Protein AF-A0A372MGU7-F1 (afdb_monomer)

Foldseek 3Di:
DQCDPVLLVLLVCCLVVVDPLVVSCVVVVHDSVV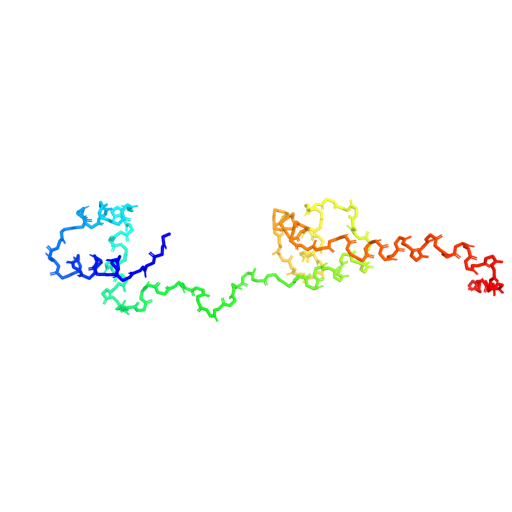SVVLSVQCVVPNPCSNDDPCVVHDPPLDFDLVVLVCVCVVVVVPPPQLVVSQVCCCVPVVNRDDSVVVVVSPVVDCPPPVVVVVVVCVVCVVVCCVPVVDDDDD

Structure (mmCIF, N/CA/C/O backbone):
data_AF-A0A372MGU7-F1
#
_entry.id   AF-A0A372MGU7-F1
#
loop_
_atom_site.group_PDB
_atom_site.id
_atom_site.type_symbol
_atom_site.label_atom_id
_atom_site.label_alt_id
_atom_site.label_comp_id
_atom_site.label_asym_id
_atom_site.label_entity_id
_atom_site.label_seq_id
_atom_site.pdbx_PDB_ins_code
_atom_site.Cartn_x
_atom_site.Cartn_y
_atom_site.Cartn_z
_atom_site.occupancy
_atom_site.B_iso_or_equiv
_atom_site.auth_seq_id
_atom_site.auth_comp_id
_atom_site.auth_asym_id
_atom_site.auth_atom_id
_atom_site.pdbx_PDB_model_num
ATOM 1 N N . MET A 1 1 ? 0.837 -0.688 6.661 1.00 71.38 1 MET A N 1
ATOM 2 C CA . MET A 1 1 ? 0.024 -1.442 7.635 1.00 71.38 1 MET A CA 1
ATOM 3 C C . MET A 1 1 ? -0.570 -2.638 6.922 1.00 71.38 1 MET A C 1
ATOM 5 O O . MET A 1 1 ? -1.165 -2.452 5.865 1.00 71.38 1 MET A O 1
ATOM 9 N N . VAL A 1 2 ? -0.370 -3.830 7.473 1.00 82.81 2 VAL A N 1
ATOM 10 C CA . VAL A 1 2 ? -1.043 -5.057 7.037 1.00 82.81 2 VAL A CA 1
ATOM 11 C C . VAL A 1 2 ? -2.328 -5.186 7.858 1.00 82.81 2 VAL A C 1
ATOM 13 O O . VAL A 1 2 ? -2.314 -4.887 9.047 1.00 82.81 2 VAL A O 1
ATOM 16 N N . TRP A 1 3 ? -3.441 -5.564 7.227 1.00 90.12 3 TRP A N 1
ATOM 17 C CA . TRP A 1 3 ? -4.700 -5.848 7.928 1.00 90.12 3 TRP A CA 1
ATOM 18 C C . TRP A 1 3 ? -4.724 -7.320 8.341 1.00 90.12 3 TRP A C 1
ATOM 20 O O . TRP A 1 3 ? -5.341 -8.151 7.664 1.00 90.12 3 TRP A O 1
ATOM 30 N N . ASP A 1 4 ? -3.986 -7.637 9.403 1.00 92.88 4 ASP A N 1
ATOM 31 C CA . ASP A 1 4 ? -4.018 -8.943 10.068 1.00 92.88 4 ASP A CA 1
ATOM 32 C C . ASP A 1 4 ? -5.338 -9.160 10.832 1.00 92.88 4 ASP A C 1
ATOM 34 O O . ASP A 1 4 ? -6.214 -8.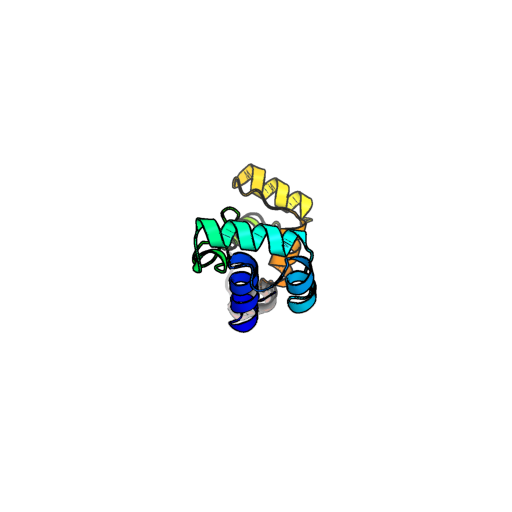292 10.849 1.00 92.88 4 ASP A O 1
ATOM 38 N N . ALA A 1 5 ? -5.516 -10.354 11.402 1.00 94.38 5 ALA A N 1
ATOM 39 C CA . ALA A 1 5 ? -6.747 -10.723 12.100 1.00 94.38 5 ALA A CA 1
ATOM 40 C C . ALA A 1 5 ? -7.072 -9.752 13.249 1.00 94.38 5 ALA A C 1
ATOM 42 O O . ALA A 1 5 ? -8.208 -9.288 13.358 1.00 94.38 5 ALA A O 1
ATOM 43 N N . ASP A 1 6 ? -6.059 -9.368 14.027 1.00 95.75 6 ASP A N 1
ATOM 44 C CA . ASP A 1 6 ? -6.204 -8.461 15.165 1.00 95.75 6 ASP A CA 1
ATOM 45 C C . ASP A 1 6 ? -6.650 -7.067 14.709 1.00 95.75 6 ASP A C 1
ATOM 47 O O . ASP A 1 6 ? -7.599 -6.489 15.247 1.00 95.75 6 ASP A O 1
ATOM 51 N N . ALA A 1 7 ? -6.022 -6.523 13.663 1.00 95.62 7 ALA A N 1
ATOM 52 C CA . ALA A 1 7 ? -6.382 -5.218 13.132 1.00 95.62 7 ALA A CA 1
ATOM 53 C C . ALA A 1 7 ? -7.811 -5.190 12.571 1.00 95.62 7 ALA A C 1
ATOM 55 O O . ALA A 1 7 ? -8.518 -4.187 12.727 1.00 95.62 7 ALA A O 1
ATOM 56 N N . ARG A 1 8 ? -8.252 -6.283 11.934 1.00 96.88 8 ARG A N 1
ATOM 57 C CA . ARG A 1 8 ? -9.632 -6.424 11.440 1.00 96.88 8 ARG A CA 1
ATOM 58 C C . ARG A 1 8 ? -10.627 -6.468 12.587 1.00 96.88 8 ARG A C 1
ATOM 60 O O . ARG A 1 8 ? -11.603 -5.719 12.553 1.00 96.88 8 ARG A O 1
ATOM 67 N N . GLN A 1 9 ? -10.333 -7.245 13.629 1.00 97.19 9 GLN A N 1
ATOM 68 C CA . GLN A 1 9 ? -11.163 -7.307 14.829 1.00 97.19 9 GLN A CA 1
ATOM 69 C C . GLN A 1 9 ? -11.313 -5.925 15.472 1.00 97.19 9 GLN A C 1
ATOM 71 O O . GLN A 1 9 ? -12.417 -5.527 15.831 1.00 97.19 9 GLN A O 1
ATOM 76 N N . VAL A 1 10 ? -10.238 -5.139 15.564 1.00 97.69 10 VAL A N 1
ATOM 77 C CA . VAL A 1 10 ? -10.309 -3.775 16.113 1.00 97.69 10 VAL A CA 1
ATOM 78 C C . VAL A 1 10 ? -11.226 -2.870 15.279 1.00 97.69 10 VAL A C 1
ATOM 80 O O . VAL A 1 10 ? -11.969 -2.063 15.841 1.00 97.69 10 VAL A O 1
ATOM 83 N N . VAL A 1 11 ? -11.217 -2.990 13.948 1.00 97.12 11 VAL A N 1
ATOM 84 C CA . VAL A 1 11 ? -12.149 -2.244 13.084 1.00 97.12 11 VAL A CA 1
ATOM 85 C C . VAL A 1 11 ? -13.586 -2.720 13.289 1.00 97.12 11 VAL A C 1
ATOM 87 O O . VAL A 1 11 ? -14.474 -1.877 13.418 1.00 97.12 11 VAL A O 1
ATOM 90 N N . GLN A 1 12 ? -13.813 -4.031 13.377 1.00 97.44 12 GLN A N 1
ATOM 91 C CA . GLN A 1 12 ? -15.127 -4.611 13.646 1.00 97.44 12 GLN A CA 1
ATOM 92 C C . GLN A 1 12 ? -15.681 -4.134 14.999 1.00 97.44 12 GLN A C 1
ATOM 94 O O . GLN A 1 12 ? -16.774 -3.573 15.050 1.00 97.44 12 GLN A O 1
ATOM 99 N N . GLU A 1 13 ? -14.898 -4.235 16.076 1.00 97.81 13 GLU A N 1
ATOM 100 C CA . GLU A 1 13 ? -15.256 -3.734 17.410 1.00 97.81 13 GLU A CA 1
ATOM 101 C C . GLU A 1 13 ? -15.594 -2.237 17.388 1.00 97.81 13 GLU A C 1
ATOM 103 O O . GLU A 1 13 ? -16.503 -1.786 18.090 1.00 97.81 13 GLU A O 1
ATOM 108 N N . ALA A 1 14 ? -14.872 -1.447 16.587 1.00 97.69 14 ALA A N 1
ATOM 109 C CA . ALA A 1 14 ? -15.141 -0.021 16.440 1.00 97.69 14 ALA A CA 1
ATOM 110 C C . ALA A 1 14 ? -16.443 0.253 15.668 1.00 97.69 14 ALA A C 1
ATOM 112 O O . ALA A 1 14 ? -17.159 1.202 15.994 1.00 97.69 14 ALA A O 1
ATOM 113 N N . VAL A 1 15 ? -16.761 -0.550 14.646 1.00 97.38 15 VAL A N 1
ATOM 114 C CA . VAL A 1 15 ? -18.021 -0.458 13.886 1.00 97.38 15 VAL A CA 1
ATOM 115 C C . VAL A 1 15 ? -19.217 -0.854 14.750 1.00 97.38 15 VAL A C 1
ATOM 117 O O . VAL A 1 15 ? -20.224 -0.150 14.717 1.00 97.38 15 VAL A O 1
ATOM 120 N N . GLU A 1 16 ? -19.075 -1.910 15.551 1.00 96.75 16 GLU A N 1
ATOM 121 C CA . GLU A 1 16 ? -20.082 -2.419 16.494 1.00 96.75 16 GLU A CA 1
ATOM 122 C C . GLU A 1 16 ? -20.259 -1.528 17.737 1.00 96.75 16 GLU A C 1
ATOM 124 O O . GLU A 1 16 ? -21.159 -1.750 18.542 1.00 96.75 16 GLU A O 1
ATOM 129 N N . GLY A 1 17 ? -19.398 -0.523 17.923 1.00 96.44 17 GLY A N 1
ATOM 130 C CA . GLY A 1 17 ? -19.453 0.394 19.063 1.00 96.44 17 GLY A CA 1
ATOM 131 C C . GLY A 1 17 ? -18.884 -0.171 20.369 1.00 96.44 17 GLY A C 1
ATOM 132 O O . GLY A 1 17 ? -18.966 0.497 21.398 1.00 96.44 17 GLY A O 1
ATOM 133 N N . LYS A 1 18 ? -18.253 -1.354 20.341 1.00 97.31 18 LYS A N 1
ATOM 134 C CA . LYS A 1 18 ? -17.567 -1.965 21.498 1.00 97.31 18 LYS A CA 1
ATOM 135 C C . LYS A 1 18 ? -16.360 -1.144 21.950 1.00 97.31 18 LYS A C 1
ATOM 137 O O . LYS A 1 18 ? -16.032 -1.099 23.136 1.00 97.31 18 LYS A O 1
ATOM 142 N N . ILE A 1 19 ? -15.698 -0.472 21.009 1.00 97.38 19 ILE A N 1
ATOM 143 C CA . ILE A 1 19 ? -14.635 0.496 21.287 1.00 97.38 19 ILE A CA 1
ATOM 144 C C . ILE A 1 19 ? -14.894 1.805 20.546 1.00 97.38 19 ILE A C 1
ATOM 146 O O . ILE A 1 19 ? -15.445 1.832 19.448 1.00 97.38 19 ILE A O 1
ATOM 150 N N . ASN A 1 20 ? -14.454 2.921 21.126 1.00 97.31 20 ASN A N 1
ATOM 151 C CA . ASN A 1 20 ? -14.515 4.202 20.433 1.00 97.31 20 ASN A CA 1
ATOM 152 C C . ASN A 1 20 ? -13.382 4.336 19.393 1.00 97.31 20 ASN A C 1
ATOM 154 O O . ASN A 1 20 ? -12.344 3.673 19.462 1.00 97.31 20 ASN A O 1
ATOM 158 N N . ARG A 1 21 ? -13.570 5.256 18.441 1.00 96.19 21 ARG A N 1
ATOM 159 C CA . ARG A 1 21 ? -12.660 5.471 17.301 1.00 96.19 21 ARG A CA 1
ATOM 160 C C . ARG A 1 21 ? -11.244 5.887 17.711 1.00 96.19 21 ARG A C 1
ATOM 162 O O . ARG A 1 21 ? -10.292 5.530 17.026 1.00 96.19 21 ARG A O 1
ATOM 169 N N . PHE A 1 22 ? -11.112 6.617 18.819 1.00 97.75 22 PHE A N 1
ATOM 170 C CA . PHE A 1 22 ? -9.817 7.042 19.354 1.00 97.75 22 PHE A CA 1
ATOM 171 C C . PHE A 1 22 ? -9.048 5.861 19.964 1.00 97.75 22 PHE A C 1
ATOM 173 O O . PHE A 1 22 ? -7.864 5.671 19.708 1.00 97.75 22 PHE A O 1
ATOM 180 N N . ARG A 1 23 ? -9.735 4.988 20.706 1.00 97.62 23 ARG A N 1
ATOM 181 C CA . ARG A 1 23 ? -9.143 3.758 21.241 1.00 97.62 23 ARG A CA 1
ATOM 182 C C . ARG A 1 23 ? -8.693 2.828 20.117 1.00 97.62 23 ARG A C 1
ATOM 184 O O . ARG A 1 23 ? -7.608 2.260 20.200 1.00 97.62 23 ARG A O 1
ATOM 191 N N . ALA A 1 24 ? -9.490 2.718 19.055 1.00 97.62 24 ALA A N 1
ATOM 192 C CA . ALA A 1 24 ? -9.106 1.973 17.861 1.00 97.62 24 ALA A CA 1
ATOM 193 C C . ALA A 1 24 ? -7.860 2.579 17.188 1.00 97.62 24 ALA A C 1
ATOM 195 O O . ALA A 1 24 ? -6.954 1.840 16.820 1.00 97.62 24 ALA A O 1
ATOM 196 N N . SER A 1 25 ? -7.767 3.913 17.074 1.00 97.88 25 SER A N 1
ATOM 197 C CA . SER A 1 25 ? -6.606 4.564 16.446 1.00 97.88 25 SER A CA 1
ATOM 198 C C . SER A 1 25 ? -5.315 4.336 17.226 1.00 97.88 25 SER A C 1
ATOM 200 O O . SER A 1 25 ? -4.276 4.092 16.621 1.00 97.88 25 SER A O 1
ATOM 202 N N . VAL A 1 26 ? -5.398 4.340 18.560 1.00 97.62 26 VAL A N 1
ATOM 203 C CA . VAL A 1 26 ? -4.267 4.005 19.436 1.00 97.62 26 VAL A CA 1
ATOM 204 C C . VAL A 1 26 ? -3.867 2.535 19.281 1.00 97.62 26 VAL A C 1
ATOM 206 O O . VAL A 1 26 ? -2.692 2.259 19.072 1.00 97.62 26 VAL A O 1
ATOM 209 N N . ARG A 1 27 ? -4.824 1.593 19.315 1.00 97.06 27 ARG A N 1
ATOM 210 C CA . ARG A 1 27 ? -4.538 0.152 19.154 1.00 97.06 27 ARG A CA 1
ATOM 211 C C . ARG A 1 27 ? -3.892 -0.181 17.810 1.00 97.06 27 ARG A C 1
ATOM 213 O O . ARG A 1 27 ? -2.982 -0.994 17.758 1.00 97.06 27 ARG A O 1
ATOM 220 N N . LEU A 1 28 ? -4.366 0.445 16.735 1.00 96.06 28 LEU A N 1
ATOM 221 C CA . LEU A 1 28 ? -3.865 0.211 15.380 1.00 96.06 28 LEU A CA 1
ATOM 222 C C . LEU A 1 28 ? -2.605 1.022 15.050 1.00 96.06 28 LEU A C 1
ATOM 224 O O . LEU A 1 28 ? -2.028 0.819 13.985 1.00 96.06 28 LEU A O 1
ATOM 228 N N . ASN A 1 29 ? -2.207 1.959 15.915 1.00 96.75 29 ASN A N 1
ATOM 229 C CA . ASN A 1 29 ? -1.148 2.934 15.656 1.00 96.75 29 ASN A CA 1
ATOM 230 C C . ASN A 1 29 ? -1.324 3.669 14.307 1.00 96.75 29 ASN A C 1
ATOM 232 O O . ASN A 1 29 ? -0.413 3.761 13.482 1.00 96.75 29 ASN A O 1
ATOM 236 N N . VAL A 1 30 ? -2.535 4.172 14.056 1.00 96.06 30 VAL A N 1
ATOM 237 C CA . VAL A 1 30 ? -2.882 4.937 12.846 1.00 96.06 30 VAL A CA 1
ATOM 238 C C . VAL A 1 30 ? -3.644 6.203 13.203 1.00 96.06 30 VAL A C 1
ATOM 240 O O . VAL A 1 30 ? -4.133 6.369 14.315 1.00 96.06 30 VAL A O 1
ATOM 243 N N . SER A 1 31 ? -3.801 7.108 12.239 1.00 97.00 31 SER A N 1
ATOM 244 C CA . SER A 1 31 ? -4.611 8.306 12.449 1.00 97.00 31 SER A CA 1
ATOM 245 C C . SER A 1 31 ? -6.094 7.974 12.657 1.00 97.00 31 SER A C 1
ATOM 247 O O . SER A 1 31 ? -6.637 7.016 12.095 1.00 97.00 31 SER A O 1
ATOM 249 N N . LEU A 1 32 ? -6.792 8.841 13.394 1.00 97.25 32 LEU A N 1
ATOM 250 C CA . LEU A 1 32 ? -8.244 8.756 13.575 1.00 97.25 32 LEU A CA 1
ATOM 251 C C . LEU A 1 32 ? -8.995 8.750 12.231 1.00 97.25 32 LEU A C 1
ATOM 253 O O . LEU A 1 32 ? -9.982 8.032 12.068 1.00 97.25 32 LEU A O 1
ATOM 257 N N . ARG A 1 33 ? -8.493 9.506 11.245 1.00 97.06 33 ARG A N 1
ATOM 258 C CA . ARG A 1 33 ? -9.031 9.539 9.879 1.00 97.06 33 ARG A CA 1
ATOM 259 C C . ARG A 1 33 ? -8.957 8.168 9.208 1.00 97.06 33 ARG A C 1
ATOM 261 O O . ARG A 1 33 ? -9.912 7.774 8.543 1.00 97.06 33 ARG A O 1
ATOM 268 N N . THR A 1 34 ? -7.857 7.434 9.383 1.00 95.50 34 THR A N 1
ATOM 269 C CA . THR A 1 34 ? -7.712 6.074 8.840 1.00 95.50 34 THR A CA 1
ATOM 270 C C . THR A 1 34 ? -8.749 5.133 9.437 1.00 95.50 34 THR A C 1
ATOM 272 O O . THR A 1 34 ? -9.407 4.418 8.683 1.00 95.50 34 THR A O 1
ATOM 275 N N . VAL A 1 35 ? -8.958 5.190 10.756 1.00 97.12 35 VAL A N 1
ATOM 276 C CA . VAL A 1 35 ? -10.000 4.407 11.437 1.00 97.12 35 VAL A CA 1
ATOM 277 C C . VAL A 1 35 ? -11.383 4.755 10.895 1.00 97.12 35 VAL A C 1
ATOM 279 O O . VAL A 1 35 ? -12.116 3.869 10.476 1.00 97.12 35 VAL A O 1
ATOM 282 N N . GLN A 1 36 ? -11.735 6.041 10.834 1.00 97.50 36 GLN A N 1
ATOM 283 C CA . GLN A 1 36 ? -13.035 6.492 10.325 1.00 97.50 36 GLN A CA 1
ATOM 284 C C . GLN A 1 36 ? -13.291 6.037 8.886 1.00 97.50 36 GLN A C 1
ATOM 286 O O . GLN A 1 36 ? -14.369 5.522 8.590 1.00 97.50 36 GLN A O 1
ATOM 291 N N . ARG A 1 37 ? -12.295 6.195 8.006 1.00 96.62 37 ARG A N 1
ATOM 292 C CA . ARG A 1 37 ? -12.365 5.728 6.620 1.00 96.62 37 ARG A CA 1
ATOM 293 C C . ARG A 1 37 ? -12.594 4.221 6.566 1.00 96.62 37 ARG A C 1
ATOM 295 O O . ARG A 1 37 ? -13.476 3.777 5.844 1.00 96.62 37 ARG A O 1
ATOM 302 N N . LYS A 1 38 ? -11.852 3.439 7.353 1.00 95.56 38 LYS A N 1
ATOM 303 C CA . LYS A 1 38 ? -12.001 1.980 7.366 1.00 95.56 38 LYS A CA 1
ATOM 304 C C . LYS A 1 38 ? -13.326 1.516 7.941 1.00 95.56 38 LYS A C 1
ATOM 306 O O . LYS A 1 38 ? -13.952 0.654 7.348 1.00 95.56 38 LYS A O 1
ATOM 311 N N . MET A 1 39 ? -13.810 2.146 9.006 1.00 97.31 39 MET A N 1
ATOM 312 C CA . MET A 1 39 ? -15.156 1.891 9.520 1.00 97.31 39 MET A CA 1
ATOM 313 C C . MET A 1 39 ? -16.235 2.201 8.479 1.00 97.31 39 MET A C 1
ATOM 315 O O . MET A 1 39 ? -17.248 1.515 8.432 1.00 97.31 39 MET A O 1
ATOM 319 N N . LYS A 1 40 ? -16.061 3.251 7.665 1.00 97.38 40 LYS A N 1
ATOM 320 C CA . LYS A 1 40 ? -16.976 3.553 6.557 1.00 97.38 40 LYS A CA 1
ATOM 321 C C . LYS A 1 40 ? -16.925 2.445 5.499 1.00 97.38 40 LYS A C 1
ATOM 323 O O . LYS A 1 40 ? -17.955 1.853 5.211 1.00 97.38 40 LYS A O 1
ATOM 328 N N . GLU A 1 41 ? -15.735 2.118 4.999 1.00 95.62 41 GLU A N 1
ATOM 329 C CA . GLU A 1 41 ? -15.562 1.083 3.972 1.00 95.62 41 GLU A CA 1
ATOM 330 C C . GLU A 1 41 ? -16.042 -0.304 4.440 1.00 95.62 41 GLU A C 1
ATOM 332 O O . GLU A 1 41 ? -16.597 -1.045 3.635 1.00 95.62 41 GLU A O 1
ATOM 337 N N . TYR A 1 42 ? -15.856 -0.649 5.720 1.00 96.50 42 TYR A N 1
ATOM 338 C CA . TYR A 1 42 ? -16.332 -1.908 6.307 1.00 96.50 42 TYR A CA 1
ATOM 339 C C . TYR A 1 42 ? -17.860 -1.966 6.369 1.00 96.50 42 TYR A C 1
ATOM 341 O O . TYR A 1 42 ? -18.447 -3.007 6.107 1.00 96.50 42 TYR A O 1
ATOM 349 N N . ARG A 1 43 ? -18.538 -0.845 6.652 1.00 95.75 43 ARG A N 1
ATOM 350 C CA . ARG A 1 43 ? -20.009 -0.797 6.588 1.00 95.75 43 ARG A CA 1
ATOM 351 C C . ARG A 1 43 ? -20.544 -0.951 5.167 1.00 95.75 43 ARG A C 1
ATOM 353 O O . ARG A 1 43 ? -21.632 -1.478 4.995 1.00 95.75 43 ARG A O 1
ATOM 360 N N . GLU A 1 44 ? -19.805 -0.465 4.175 1.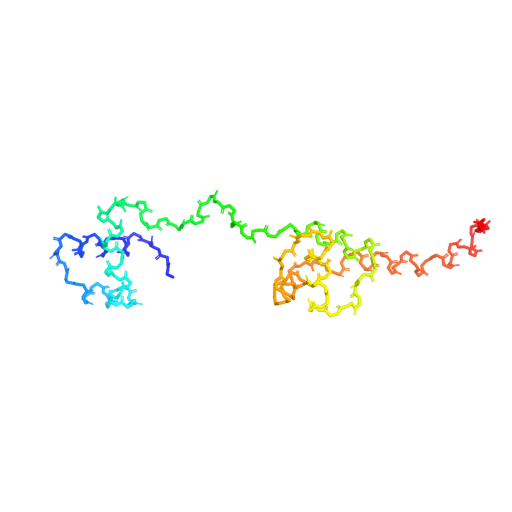00 95.44 44 GLU A N 1
ATOM 361 C CA . GLU A 1 44 ? -20.219 -0.507 2.769 1.00 95.44 44 GLU A CA 1
ATOM 362 C C . GLU A 1 44 ? -19.937 -1.865 2.112 1.00 95.44 44 GLU A C 1
ATOM 364 O O . GLU A 1 44 ? -20.710 -2.298 1.265 1.00 95.44 44 GLU A O 1
ATOM 369 N N . ARG A 1 45 ? -18.821 -2.517 2.467 1.00 93.44 45 ARG A N 1
ATOM 370 C CA . ARG A 1 45 ? -18.275 -3.675 1.729 1.00 93.44 45 ARG A CA 1
ATOM 371 C C . ARG A 1 45 ? -17.881 -4.865 2.614 1.00 93.44 45 ARG A C 1
ATOM 373 O O . ARG A 1 45 ? -17.364 -5.856 2.113 1.00 93.44 45 ARG A O 1
ATOM 380 N N . GLY A 1 46 ? -18.051 -4.768 3.932 1.00 93.88 46 GLY A N 1
ATOM 381 C CA . GLY A 1 46 ? -17.623 -5.800 4.878 1.00 93.88 46 GLY A CA 1
ATOM 382 C C . GLY A 1 46 ? -16.118 -6.082 4.824 1.00 93.88 46 GLY A C 1
ATOM 383 O O . GLY A 1 46 ? -15.294 -5.170 4.696 1.00 93.88 46 GLY A O 1
ATOM 384 N N . GLU A 1 47 ? -15.763 -7.365 4.904 1.00 92.00 47 GLU A N 1
ATOM 385 C CA . GLU A 1 47 ? -14.378 -7.864 4.902 1.00 92.00 47 GLU A CA 1
ATOM 386 C C . GLU A 1 47 ? -13.588 -7.491 3.639 1.00 92.00 47 GLU A C 1
ATOM 388 O O . GLU A 1 47 ? -12.372 -7.287 3.705 1.00 92.00 47 GLU A O 1
ATOM 393 N N . GLU A 1 48 ? -14.262 -7.311 2.497 1.00 89.81 48 GLU A N 1
ATOM 394 C CA . GLU A 1 48 ? -13.616 -6.920 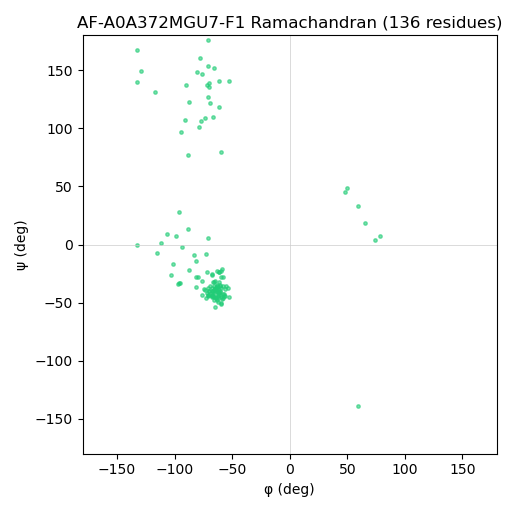1.237 1.00 89.81 48 GLU A CA 1
ATOM 395 C C . GLU A 1 48 ? -12.889 -5.575 1.354 1.00 89.81 48 GLU A C 1
ATOM 397 O O . GLU A 1 48 ? -11.938 -5.299 0.621 1.00 89.81 48 GLU A O 1
ATOM 402 N N . CYS A 1 49 ? -13.270 -4.727 2.318 1.00 90.81 49 CYS A N 1
ATOM 403 C CA . CYS A 1 49 ? -12.591 -3.457 2.526 1.00 90.81 49 CYS A CA 1
ATOM 404 C C . CYS A 1 49 ? -11.110 -3.611 2.902 1.00 90.81 49 CYS A C 1
ATOM 406 O O . CYS A 1 49 ? -10.344 -2.666 2.707 1.00 90.81 49 CYS A O 1
ATOM 408 N N . PHE A 1 50 ? -10.685 -4.747 3.457 1.00 90.38 50 PHE A N 1
ATOM 409 C CA . PHE A 1 50 ? -9.289 -4.978 3.834 1.00 90.38 50 PHE A CA 1
ATOM 410 C C . PHE A 1 50 ? -8.420 -5.400 2.654 1.00 90.38 50 PHE A C 1
ATOM 412 O O . PHE A 1 50 ? -7.190 -5.326 2.740 1.00 90.38 50 PHE A O 1
ATOM 419 N N . GLU A 1 51 ? -9.043 -5.777 1.540 1.00 84.38 51 GLU A N 1
ATOM 420 C CA . GLU A 1 51 ? -8.332 -6.024 0.303 1.00 84.38 51 GLU A CA 1
ATOM 421 C C . GLU A 1 51 ? -7.811 -4.708 -0.279 1.00 84.38 51 GLU A C 1
ATOM 423 O O . GLU A 1 51 ? -8.475 -3.666 -0.293 1.00 84.38 51 GLU A O 1
ATOM 428 N N . HIS A 1 52 ? -6.561 -4.731 -0.735 1.00 75.56 52 HIS A N 1
ATOM 429 C CA . HIS A 1 52 ? -5.985 -3.584 -1.417 1.00 75.56 52 HIS A CA 1
ATOM 430 C C . HIS A 1 52 ? -6.654 -3.429 -2.788 1.00 75.56 52 HIS A C 1
ATOM 432 O O . HIS A 1 52 ? -6.846 -4.422 -3.482 1.00 75.56 52 HIS A O 1
ATOM 438 N N . GLY A 1 53 ? -6.964 -2.201 -3.216 1.00 64.19 53 GLY A N 1
ATOM 439 C CA . GLY A 1 53 ? -7.698 -1.960 -4.472 1.00 64.19 53 GLY A CA 1
ATOM 440 C C . GLY A 1 53 ? -7.021 -2.514 -5.735 1.00 64.19 53 GLY A C 1
ATOM 441 O O . GLY A 1 53 ? -7.701 -2.780 -6.722 1.00 64.19 53 GLY A O 1
ATOM 442 N N . ASN A 1 54 ? -5.705 -2.747 -5.677 1.00 67.19 54 ASN A N 1
ATOM 443 C CA . ASN A 1 54 ? -4.921 -3.341 -6.765 1.00 67.19 54 ASN A CA 1
ATOM 444 C C . ASN A 1 54 ? -4.671 -4.850 -6.585 1.00 67.19 54 ASN A C 1
ATOM 446 O O . ASN A 1 54 ? -3.889 -5.437 -7.328 1.00 67.19 54 ASN A O 1
ATOM 450 N N . LYS A 1 55 ? -5.286 -5.508 -5.592 1.00 65.44 55 LYS A N 1
ATOM 451 C CA . LYS A 1 55 ? -5.156 -6.960 -5.417 1.00 65.44 55 LYS A CA 1
ATOM 452 C C . LYS A 1 55 ? -5.720 -7.651 -6.665 1.00 65.44 55 LYS A C 1
ATOM 454 O O . LYS A 1 55 ? -6.883 -7.473 -7.006 1.00 65.44 55 LYS A O 1
ATOM 459 N N . GLY A 1 56 ? -4.865 -8.389 -7.372 1.00 63.56 56 GLY A N 1
ATOM 460 C CA . GLY A 1 56 ? -5.221 -9.085 -8.613 1.00 63.56 56 GLY A CA 1
ATOM 461 C C . GLY A 1 56 ? -5.395 -8.189 -9.847 1.00 63.56 56 GLY A C 1
ATOM 462 O O . GLY A 1 56 ? -5.745 -8.704 -10.904 1.00 63.56 56 GLY A O 1
ATOM 463 N N . LYS A 1 57 ? -5.142 -6.875 -9.750 1.00 66.50 57 LYS A N 1
ATOM 464 C CA . LYS A 1 57 ? -5.223 -5.943 -10.883 1.00 66.50 57 LYS A CA 1
ATOM 465 C C . LYS A 1 57 ? -3.855 -5.340 -11.167 1.00 66.50 57 LYS A C 1
ATOM 467 O O . LYS A 1 57 ? -3.194 -4.832 -10.262 1.00 66.50 57 LYS A O 1
ATOM 472 N N . ALA A 1 58 ? -3.446 -5.364 -12.434 1.00 63.22 58 ALA A N 1
ATOM 473 C CA . ALA A 1 58 ? -2.327 -4.545 -12.873 1.00 63.22 58 ALA A CA 1
ATOM 474 C C . ALA A 1 58 ? -2.681 -3.060 -12.653 1.00 63.22 58 ALA A C 1
ATOM 476 O O . ALA A 1 58 ? -3.834 -2.677 -12.875 1.00 63.22 58 ALA A O 1
ATOM 477 N N . PRO A 1 59 ? -1.731 -2.219 -12.212 1.00 64.81 59 PRO A N 1
ATOM 478 C CA . PRO A 1 59 ? -1.939 -0.778 -12.186 1.00 64.81 59 PRO A CA 1
ATOM 479 C C . PRO A 1 59 ? -2.386 -0.292 -13.568 1.00 64.81 59 PRO A C 1
ATOM 481 O O . PRO A 1 59 ? -1.846 -0.746 -14.573 1.00 64.81 59 PRO A O 1
ATOM 484 N N . SER A 1 60 ? -3.318 0.661 -13.632 1.00 61.19 60 SER A N 1
ATOM 485 C CA . SER A 1 60 ? -3.690 1.314 -14.901 1.00 61.19 60 SER A CA 1
ATOM 486 C C . SER A 1 60 ? -2.490 1.972 -15.581 1.00 61.19 60 SER A C 1
ATOM 488 O O . SER A 1 60 ? -2.433 2.061 -16.797 1.00 61.19 60 SER A O 1
ATOM 490 N N . ASN A 1 61 ? -1.513 2.384 -14.773 1.00 65.44 61 ASN A N 1
ATOM 491 C CA . ASN A 1 61 ? -0.272 3.008 -15.212 1.00 65.44 61 ASN A CA 1
ATOM 492 C C . ASN A 1 61 ? 0.858 1.972 -15.310 1.00 65.44 61 ASN A C 1
ATOM 494 O O . ASN A 1 61 ? 2.017 2.296 -15.052 1.00 65.44 61 ASN A O 1
ATOM 498 N N . LYS A 1 62 ? 0.531 0.696 -15.564 1.00 68.88 62 LYS A N 1
ATOM 499 C CA . LYS A 1 62 ? 1.549 -0.323 -15.808 1.00 68.88 62 LYS A CA 1
ATOM 500 C C . LYS A 1 62 ? 2.243 0.033 -17.118 1.00 68.88 62 LYS A C 1
ATOM 502 O O . LYS A 1 62 ? 1.655 -0.070 -18.185 1.00 68.88 62 LYS A O 1
ATOM 507 N N . VAL A 1 63 ? 3.491 0.450 -16.991 1.00 74.06 63 VAL A N 1
ATOM 508 C CA . VAL A 1 63 ? 4.383 0.704 -18.113 1.00 74.06 63 VAL A CA 1
ATOM 509 C C . VAL A 1 63 ? 4.796 -0.627 -18.735 1.00 74.06 63 VAL A C 1
ATOM 511 O O . VAL A 1 63 ? 5.118 -1.575 -18.010 1.00 74.06 63 VAL A O 1
ATOM 514 N N . ASP A 1 64 ? 4.799 -0.683 -20.063 1.00 79.62 64 ASP A N 1
ATOM 515 C CA . ASP A 1 64 ? 5.397 -1.781 -20.810 1.00 79.62 64 ASP A CA 1
ATOM 516 C C . ASP A 1 64 ? 6.922 -1.606 -20.852 1.00 79.62 64 ASP A C 1
ATOM 518 O O . ASP A 1 64 ? 7.455 -0.759 -21.567 1.00 79.62 64 ASP A O 1
ATOM 522 N N . LEU A 1 65 ? 7.621 -2.360 -20.004 1.00 76.94 65 LEU A N 1
ATOM 523 C CA . LEU A 1 65 ? 9.075 -2.270 -19.883 1.00 76.94 65 LEU A CA 1
ATOM 524 C C . LEU A 1 65 ? 9.786 -2.803 -21.123 1.00 76.94 65 LEU A C 1
ATOM 526 O O . LEU A 1 65 ? 10.814 -2.248 -21.501 1.00 76.94 65 LEU A O 1
ATOM 530 N N . ASP A 1 66 ? 9.238 -3.844 -21.747 1.00 77.00 66 ASP A N 1
ATOM 531 C CA . ASP A 1 66 ? 9.857 -4.480 -22.906 1.00 77.00 66 ASP A CA 1
ATOM 532 C C . ASP A 1 66 ? 9.785 -3.533 -24.111 1.00 77.00 66 ASP A C 1
ATOM 534 O O . ASP A 1 66 ? 10.781 -3.352 -24.809 1.00 77.00 66 ASP A O 1
ATOM 538 N N . ALA A 1 67 ? 8.658 -2.829 -24.280 1.00 79.06 67 ALA A N 1
ATOM 539 C CA . ALA A 1 67 ? 8.512 -1.785 -25.296 1.00 79.06 67 ALA A CA 1
ATOM 540 C C . ALA A 1 67 ? 9.487 -0.610 -25.089 1.00 79.06 67 ALA A C 1
ATOM 542 O O . ALA A 1 67 ? 10.079 -0.119 -26.049 1.00 79.06 67 ALA A O 1
ATOM 543 N N . ILE A 1 68 ? 9.698 -0.174 -23.840 1.00 80.88 68 ILE A N 1
ATOM 544 C CA . ILE A 1 68 ? 10.675 0.884 -23.532 1.00 80.88 68 ILE A CA 1
ATOM 545 C C . ILE A 1 68 ? 12.100 0.438 -23.865 1.00 80.88 68 ILE A C 1
ATOM 547 O O . ILE A 1 68 ? 12.856 1.211 -24.450 1.00 80.88 68 ILE A O 1
ATOM 551 N N . ILE A 1 69 ? 12.479 -0.782 -23.476 1.00 78.19 69 ILE A N 1
ATOM 552 C CA . ILE A 1 69 ? 13.823 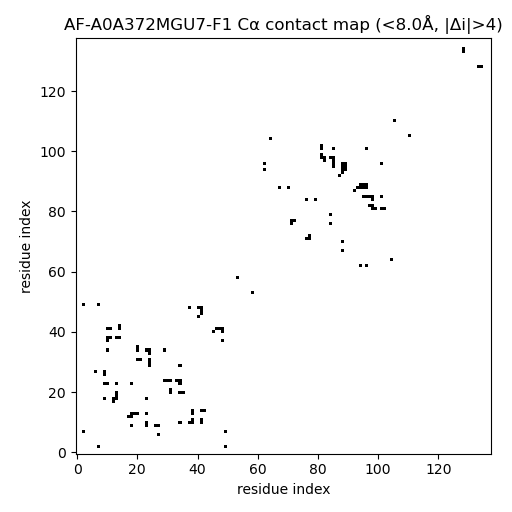-1.314 -23.728 1.00 78.19 69 ILE A CA 1
ATOM 553 C C . ILE A 1 69 ? 14.063 -1.432 -25.235 1.00 78.19 69 ILE A C 1
ATOM 555 O O . ILE A 1 69 ? 15.071 -0.920 -25.715 1.00 78.19 69 ILE A O 1
ATOM 559 N N . ALA A 1 70 ? 13.112 -2.010 -25.975 1.00 79.25 70 ALA A N 1
ATOM 560 C CA . ALA A 1 70 ? 13.198 -2.143 -27.425 1.00 79.25 70 ALA A CA 1
ATOM 561 C C . ALA A 1 70 ? 13.375 -0.783 -28.118 1.00 79.25 70 ALA A C 1
ATOM 563 O O . ALA A 1 70 ? 14.248 -0.646 -28.966 1.00 79.25 70 ALA A O 1
ATOM 564 N N . PHE A 1 71 ? 12.622 0.243 -27.706 1.00 81.56 71 PHE A N 1
ATOM 565 C CA . PHE A 1 71 ? 12.745 1.592 -28.268 1.00 81.56 71 PHE A CA 1
ATOM 566 C C . PHE A 1 71 ? 14.111 2.237 -27.985 1.00 81.56 71 PHE A C 1
ATOM 568 O O . PHE A 1 71 ? 14.690 2.892 -28.851 1.00 81.56 71 PHE A O 1
ATOM 575 N N . ILE A 1 72 ? 14.648 2.056 -26.774 1.00 80.25 72 ILE A N 1
ATOM 576 C CA . ILE A 1 72 ? 15.975 2.578 -26.415 1.00 80.25 72 ILE A CA 1
ATOM 577 C C . ILE A 1 72 ? 17.072 1.886 -27.234 1.00 80.25 72 ILE A C 1
ATOM 579 O O . ILE A 1 72 ? 18.021 2.553 -27.644 1.00 80.25 72 ILE A O 1
ATOM 583 N N . GLU A 1 73 ? 16.955 0.576 -27.463 1.00 78.50 73 GLU A N 1
ATOM 584 C CA . GLU A 1 73 ? 17.919 -0.212 -28.240 1.00 78.50 73 GLU A CA 1
ATOM 585 C C . GLU A 1 73 ? 17.835 0.082 -29.744 1.00 78.50 73 GLU A C 1
ATOM 587 O O . GLU A 1 73 ? 18.867 0.312 -30.371 1.00 78.50 73 GLU A O 1
ATOM 592 N N . GLU A 1 74 ? 16.627 0.134 -30.312 1.00 79.31 74 GLU A N 1
ATOM 593 C CA . GLU A 1 74 ? 16.388 0.421 -31.734 1.00 79.31 74 GLU A CA 1
ATOM 594 C C . GLU A 1 74 ? 16.968 1.777 -32.159 1.00 79.31 74 GLU A C 1
ATOM 596 O O . GLU A 1 74 ? 17.486 1.919 -33.268 1.00 79.31 74 GLU A O 1
ATOM 601 N N . HIS A 1 75 ? 16.917 2.768 -31.267 1.00 77.62 75 HIS A N 1
ATOM 602 C CA . HIS A 1 75 ? 17.339 4.139 -31.550 1.00 77.62 75 HIS A CA 1
ATOM 603 C C . HIS A 1 75 ? 18.668 4.544 -30.891 1.00 77.62 75 HIS A C 1
ATOM 605 O O . HIS A 1 75 ? 19.014 5.724 -30.921 1.00 77.62 75 HIS A O 1
ATOM 611 N N . ASP A 1 76 ? 19.402 3.600 -30.294 1.00 77.75 76 ASP A N 1
ATOM 612 C CA . ASP A 1 76 ? 20.667 3.837 -29.575 1.00 77.75 76 ASP A CA 1
ATOM 613 C C . ASP A 1 76 ? 20.599 5.005 -28.565 1.00 77.75 76 ASP A C 1
ATOM 615 O O . ASP A 1 76 ? 21.468 5.873 -28.465 1.00 77.75 76 ASP A O 1
ATOM 619 N N . LEU A 1 77 ? 19.524 5.044 -27.774 1.00 77.56 77 LEU A N 1
ATOM 620 C CA . LEU A 1 77 ? 19.259 6.139 -26.833 1.00 77.56 77 LEU A CA 1
ATOM 621 C C . LEU A 1 77 ? 19.899 5.916 -25.453 1.00 77.56 77 LEU A C 1
ATOM 623 O O . LEU A 1 77 ? 19.593 6.620 -24.490 1.00 77.56 77 LEU A O 1
ATOM 627 N N . SER A 1 78 ? 20.808 4.947 -25.334 1.00 72.44 78 SER A N 1
ATOM 628 C CA . SER A 1 78 ? 21.400 4.512 -24.061 1.00 72.44 78 SER A CA 1
ATOM 629 C C . SER A 1 78 ? 22.182 5.610 -23.315 1.00 72.44 78 SER A C 1
ATOM 631 O O . SER A 1 78 ? 22.309 5.551 -22.091 1.00 72.44 78 SER A O 1
ATOM 633 N N . GLY A 1 79 ? 22.671 6.631 -24.031 1.00 70.81 79 GLY A N 1
ATOM 634 C CA . GLY A 1 79 ? 23.407 7.775 -23.476 1.00 70.81 79 GLY A CA 1
ATOM 635 C C . GLY A 1 79 ? 22.559 9.009 -23.141 1.00 70.81 79 GLY A C 1
ATOM 636 O O . GLY A 1 79 ? 23.096 10.004 -22.649 1.00 70.81 79 GLY A O 1
ATOM 63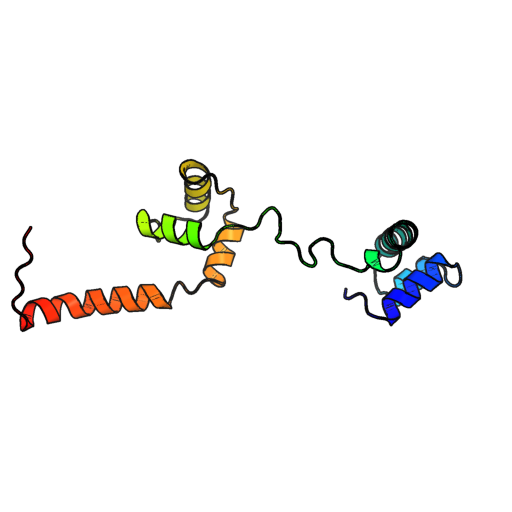7 N N . TYR A 1 80 ? 21.253 8.983 -23.414 1.00 77.31 80 TYR A N 1
ATOM 638 C CA . TYR A 1 80 ? 20.374 10.132 -23.208 1.00 77.31 80 TYR A CA 1
ATOM 639 C C . TYR A 1 80 ? 19.958 10.264 -21.740 1.00 77.31 80 TYR A C 1
ATOM 641 O O . TYR A 1 80 ? 19.812 9.286 -21.007 1.00 77.31 80 TYR A O 1
ATOM 649 N N . ASN A 1 81 ? 19.736 11.502 -21.288 1.00 81.44 81 ASN A N 1
ATOM 650 C CA . ASN A 1 81 ? 19.221 11.729 -19.940 1.00 81.44 81 ASN A CA 1
ATOM 651 C C . ASN A 1 81 ? 17.742 11.296 -19.837 1.00 81.44 81 ASN A C 1
ATOM 653 O O . ASN A 1 81 ? 16.998 11.325 -20.817 1.00 81.44 81 ASN A O 1
ATOM 657 N N . PHE A 1 82 ? 17.289 10.934 -18.633 1.00 81.19 82 PHE A N 1
ATOM 658 C CA . PHE A 1 82 ? 15.937 10.390 -18.426 1.00 81.19 82 PHE A CA 1
ATOM 659 C C . PHE A 1 82 ? 14.794 11.351 -18.759 1.00 81.19 82 PHE A C 1
ATOM 661 O O . PHE A 1 82 ? 13.674 10.900 -18.977 1.00 81.19 82 PHE A O 1
ATOM 668 N N . THR A 1 83 ? 15.040 12.661 -18.750 1.00 85.12 83 THR A N 1
ATOM 669 C CA . THR A 1 83 ? 14.028 13.644 -19.153 1.00 85.12 83 THR A CA 1
ATOM 670 C C . THR A 1 83 ? 13.805 13.574 -20.657 1.00 85.12 83 THR A C 1
ATOM 672 O O . THR A 1 83 ? 12.662 13.551 -21.103 1.00 85.12 83 THR A O 1
ATOM 675 N N . GLU A 1 84 ? 14.890 13.473 -21.420 1.00 80.00 84 GLU A N 1
ATOM 676 C CA . GLU A 1 84 ? 14.825 13.356 -22.873 1.00 80.00 84 GLU A CA 1
ATOM 677 C C . GLU A 1 84 ? 14.267 11.996 -23.301 1.00 80.00 84 GLU A C 1
ATOM 679 O O . GLU A 1 84 ? 13.399 11.932 -24.163 1.00 80.00 84 GLU A O 1
ATOM 684 N N . LEU A 1 85 ? 14.653 10.916 -22.616 1.00 81.94 85 LEU A N 1
ATOM 685 C CA . LEU A 1 85 ? 14.059 9.594 -22.834 1.00 81.94 85 LEU A CA 1
ATOM 686 C C . LEU A 1 85 ? 12.546 9.582 -22.578 1.00 81.94 85 LEU A C 1
ATOM 688 O O . LEU A 1 85 ? 11.795 9.047 -23.386 1.00 81.94 85 LEU A O 1
ATOM 692 N N . ALA A 1 86 ? 12.087 10.193 -21.482 1.00 85.19 86 ALA A N 1
ATOM 693 C CA . ALA A 1 86 ? 10.660 10.302 -21.180 1.00 85.19 86 ALA A CA 1
ATOM 694 C C . ALA A 1 86 ? 9.897 11.070 -22.268 1.00 85.19 86 ALA A C 1
ATOM 696 O O . ALA A 1 86 ? 8.801 10.663 -22.645 1.00 85.19 86 ALA A O 1
ATOM 697 N N . ARG A 1 87 ? 10.489 12.151 -22.794 1.00 85.69 87 ARG A N 1
ATOM 698 C CA . ARG A 1 87 ? 9.913 12.912 -23.904 1.00 85.69 87 ARG A CA 1
ATOM 699 C C . ARG A 1 87 ? 9.799 12.057 -25.168 1.00 85.69 87 ARG A C 1
ATOM 701 O O . ARG A 1 87 ? 8.732 12.022 -25.766 1.00 85.69 87 ARG A O 1
ATOM 708 N N . LEU A 1 88 ? 10.874 11.374 -25.567 1.00 84.19 88 LEU A N 1
ATOM 709 C CA . LEU A 1 88 ? 10.895 10.565 -26.792 1.00 84.19 88 LEU A CA 1
ATOM 710 C C . LEU A 1 88 ? 9.914 9.385 -26.720 1.00 84.19 88 LEU A C 1
ATOM 712 O O . LEU A 1 88 ? 9.237 9.089 -27.701 1.00 84.19 88 LEU A O 1
ATOM 716 N N . LEU A 1 89 ? 9.790 8.747 -25.554 1.00 83.75 89 LEU A N 1
ATOM 717 C CA . LEU A 1 89 ? 8.825 7.667 -25.326 1.00 83.75 89 LEU A CA 1
ATOM 718 C C . LEU A 1 89 ? 7.371 8.146 -25.431 1.00 83.75 89 LEU A C 1
ATOM 720 O O . LEU A 1 89 ? 6.532 7.438 -25.986 1.00 83.75 89 LEU A O 1
ATOM 724 N N . ASP A 1 90 ? 7.072 9.347 -24.944 1.00 85.44 90 ASP A N 1
ATOM 72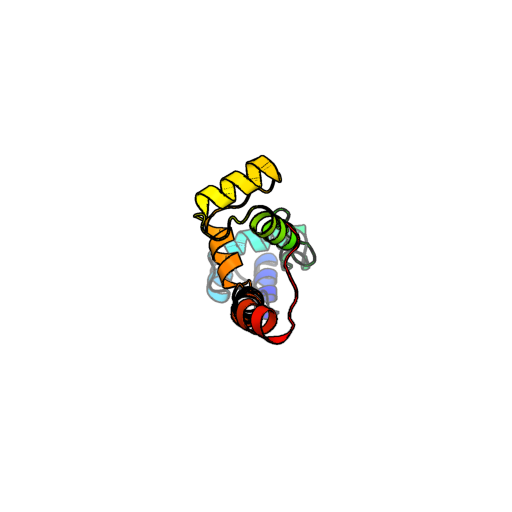5 C CA . ASP A 1 90 ? 5.739 9.941 -25.072 1.00 85.44 90 ASP A CA 1
ATOM 726 C C . ASP A 1 90 ? 5.451 10.348 -26.529 1.00 85.44 90 ASP A C 1
ATOM 728 O O . ASP A 1 90 ? 4.393 10.035 -27.067 1.00 85.44 90 ASP A O 1
ATOM 732 N N . GLU A 1 91 ? 6.426 10.972 -27.199 1.00 83.56 91 GLU A N 1
ATOM 733 C CA . GLU A 1 91 ? 6.287 11.517 -28.556 1.00 83.56 91 GLU A CA 1
ATOM 734 C C . GLU A 1 91 ? 6.159 10.426 -29.635 1.00 83.56 91 GLU A C 1
ATOM 736 O O . GLU A 1 91 ? 5.307 10.537 -30.516 1.00 83.56 91 GLU A O 1
ATOM 741 N N . TYR A 1 92 ? 6.963 9.359 -29.560 1.00 79.38 92 TYR A N 1
ATOM 742 C CA . TYR A 1 92 ? 7.030 8.334 -30.612 1.00 79.38 92 TYR A CA 1
ATOM 743 C C . TYR A 1 92 ? 6.284 7.039 -30.280 1.00 79.38 92 TYR A C 1
ATOM 745 O O . TYR A 1 92 ? 5.849 6.346 -31.197 1.00 79.38 92 TYR A O 1
ATOM 753 N N . GLN A 1 93 ? 6.122 6.707 -28.996 1.00 77.06 93 GLN A N 1
ATOM 754 C CA . GLN A 1 93 ? 5.474 5.461 -28.558 1.00 77.06 93 GLN A CA 1
ATOM 755 C C . GLN A 1 93 ? 4.165 5.707 -27.790 1.00 77.06 93 GLN A C 1
ATOM 757 O O . GLN A 1 93 ? 3.451 4.756 -27.473 1.00 77.06 93 GLN A O 1
ATOM 762 N N . GLY A 1 94 ? 3.827 6.966 -27.473 1.00 80.38 94 GLY A N 1
ATOM 763 C CA . GLY A 1 94 ? 2.669 7.302 -26.637 1.00 80.38 94 GLY A CA 1
ATOM 764 C C . GLY A 1 94 ? 2.799 6.806 -25.192 1.00 80.38 94 GLY A C 1
ATOM 765 O O . GLY A 1 94 ? 1.795 6.651 -24.492 1.00 80.38 94 GLY A O 1
ATOM 766 N N . ILE A 1 95 ? 4.022 6.498 -24.745 1.00 81.25 95 ILE A N 1
ATOM 767 C CA . ILE A 1 95 ? 4.299 5.959 -23.413 1.00 81.25 95 ILE A CA 1
ATOM 768 C C . ILE A 1 95 ? 4.646 7.115 -22.477 1.00 81.25 95 ILE A C 1
ATOM 770 O O . ILE A 1 95 ? 5.796 7.539 -22.367 1.00 81.25 95 ILE A O 1
ATOM 774 N N . SER A 1 96 ? 3.645 7.579 -21.731 1.00 83.19 96 SER A N 1
ATOM 775 C CA . SER A 1 96 ? 3.843 8.616 -20.720 1.00 83.19 96 SER A CA 1
ATOM 776 C C . SER A 1 96 ? 4.480 8.034 -19.452 1.00 83.19 96 SER A C 1
ATOM 778 O O . SER A 1 96 ? 3.834 7.337 -18.661 1.00 83.19 96 SER A O 1
ATOM 780 N N . ILE A 1 97 ? 5.767 8.318 -19.245 1.00 81.38 97 ILE A N 1
ATOM 781 C CA . ILE A 1 97 ? 6.539 7.864 -18.085 1.00 81.38 97 ILE A CA 1
ATOM 782 C C . ILE A 1 97 ? 7.345 9.008 -17.469 1.00 81.38 97 ILE A C 1
ATOM 784 O O . ILE A 1 97 ? 7.929 9.829 -18.166 1.00 81.38 97 ILE A O 1
ATOM 788 N N . SER A 1 98 ? 7.414 9.071 -16.136 1.00 82.81 98 SER A N 1
ATOM 789 C CA . SER A 1 98 ? 8.269 10.060 -15.475 1.00 82.81 98 SER A CA 1
ATOM 790 C C . SER A 1 98 ? 9.744 9.655 -15.530 1.00 82.81 98 SER A C 1
ATOM 792 O O . SER A 1 98 ? 10.092 8.483 -15.365 1.00 82.81 98 SER A O 1
ATOM 794 N N . SER A 1 99 ? 10.636 10.642 -15.623 1.00 80.94 99 SER A N 1
ATOM 795 C CA . SER A 1 99 ? 12.090 10.434 -15.535 1.00 80.94 99 SER A CA 1
ATOM 796 C C . SER A 1 99 ? 12.505 9.673 -14.266 1.00 80.94 99 SER A C 1
ATOM 798 O O . SER A 1 99 ? 13.347 8.782 -14.311 1.00 80.94 99 SER A O 1
ATOM 800 N N . SER A 1 100 ? 11.843 9.936 -13.136 1.00 79.12 100 SER A N 1
ATOM 801 C CA . SER A 1 100 ? 12.062 9.220 -11.871 1.00 79.12 100 SER A CA 1
ATOM 802 C C . SER A 1 100 ? 11.614 7.753 -11.889 1.00 79.12 100 SER A C 1
ATOM 804 O O . SER A 1 100 ? 12.125 6.949 -11.107 1.00 79.12 100 SER A O 1
ATOM 806 N N . CYS A 1 101 ? 10.655 7.390 -12.745 1.00 74.69 101 CYS A N 1
ATOM 807 C CA . CYS A 1 101 ? 10.256 6.005 -12.970 1.00 74.69 101 CYS A CA 1
ATOM 808 C C . CYS A 1 101 ? 11.295 5.292 -13.845 1.00 74.69 101 CYS A C 1
ATOM 810 O O . CYS A 1 101 ? 11.740 4.213 -13.462 1.00 74.69 101 CYS A O 1
ATOM 812 N N . LEU A 1 102 ? 11.780 5.939 -14.914 1.00 75.81 102 LEU A N 1
ATOM 813 C CA . LEU A 1 102 ? 12.887 5.437 -15.743 1.00 75.81 102 LEU A CA 1
ATOM 814 C C . LEU A 1 102 ? 14.153 5.158 -14.919 1.00 75.81 102 LEU A C 1
ATOM 816 O O . LEU A 1 102 ? 14.727 4.077 -15.027 1.00 75.81 102 LEU A O 1
ATOM 820 N N . SER A 1 103 ? 14.536 6.062 -14.009 1.00 73.94 103 SER A N 1
ATOM 821 C CA . SER A 1 103 ? 15.684 5.831 -13.116 1.00 73.94 103 SER A CA 1
ATOM 822 C C . SER A 1 103 ? 15.506 4.597 -12.218 1.00 73.94 103 SER A C 1
ATOM 824 O O . SER A 1 103 ? 16.468 3.888 -11.933 1.00 73.94 103 SER A O 1
ATOM 826 N N . LYS A 1 104 ? 14.275 4.311 -11.770 1.00 68.06 104 LYS A N 1
ATOM 827 C CA . LYS A 1 104 ? 13.971 3.109 -10.972 1.00 68.06 104 LYS A CA 1
ATOM 828 C C . LYS A 1 104 ? 13.955 1.849 -11.828 1.00 68.06 104 LYS A C 1
ATOM 830 O O . LYS A 1 104 ? 14.416 0.813 -11.366 1.00 68.06 104 LYS A O 1
ATOM 835 N N . ILE A 1 105 ? 13.446 1.938 -13.055 1.00 67.19 105 ILE A N 1
ATOM 836 C CA . ILE A 1 105 ? 13.463 0.837 -14.019 1.00 67.19 105 ILE A CA 1
ATOM 837 C C . ILE A 1 105 ? 14.902 0.431 -14.315 1.00 67.19 105 ILE A C 1
ATOM 839 O O . ILE A 1 105 ? 15.192 -0.754 -14.264 1.00 67.19 105 ILE A O 1
ATOM 843 N N . GLN A 1 106 ? 15.821 1.378 -14.515 1.00 61.22 106 GLN A N 1
ATOM 844 C CA . GLN A 1 106 ? 17.234 1.060 -14.740 1.00 61.22 106 GLN A CA 1
ATOM 845 C C . GLN A 1 106 ? 17.907 0.423 -13.511 1.00 61.22 106 GLN A C 1
ATOM 847 O O . GLN A 1 106 ? 18.774 -0.430 -13.654 1.00 61.22 106 GLN A O 1
ATOM 852 N N . ALA A 1 107 ? 17.487 0.792 -12.297 1.00 54.72 107 ALA A N 1
ATOM 853 C CA . ALA A 1 107 ? 17.976 0.170 -11.064 1.00 54.72 107 ALA A CA 1
ATOM 854 C C . ALA A 1 107 ? 17.441 -1.263 -10.846 1.00 54.72 107 ALA A C 1
ATOM 856 O O . ALA A 1 107 ? 18.049 -2.042 -10.115 1.00 54.72 107 ALA A O 1
ATOM 857 N N . ILE A 1 108 ? 16.297 -1.602 -11.453 1.00 47.00 108 ILE A N 1
ATOM 858 C CA . ILE A 1 108 ? 15.625 -2.912 -11.352 1.00 47.00 108 ILE A CA 1
ATOM 859 C C . ILE A 1 108 ? 15.986 -3.815 -12.547 1.00 47.00 108 ILE A C 1
ATOM 861 O O . ILE A 1 108 ? 16.086 -5.035 -12.411 1.00 47.00 108 ILE A O 1
ATOM 865 N N . GLY A 1 109 ? 16.179 -3.214 -13.718 1.00 48.03 109 GLY A N 1
ATOM 866 C CA . GLY A 1 109 ? 16.501 -3.846 -14.984 1.00 48.03 109 GLY A CA 1
ATOM 867 C C . GLY A 1 109 ? 18.003 -4.021 -15.127 1.00 48.03 109 GLY A C 1
ATOM 868 O O . GLY A 1 109 ? 18.774 -3.069 -15.079 1.00 48.03 109 GLY A O 1
ATOM 869 N N . LYS A 1 110 ? 18.419 -5.267 -15.319 1.00 47.53 110 LYS A N 1
ATOM 870 C CA . LYS A 1 110 ? 19.788 -5.679 -15.618 1.00 47.53 110 LYS A CA 1
ATOM 871 C C . LYS A 1 110 ? 20.305 -5.032 -16.918 1.00 47.53 110 LYS A C 1
ATOM 873 O O . LYS A 1 110 ? 20.429 -5.711 -17.930 1.00 47.53 110 LYS A O 1
ATOM 878 N N . TYR A 1 111 ? 20.728 -3.770 -16.875 1.00 49.00 111 TYR A N 1
ATOM 879 C CA . TYR A 1 111 ? 21.568 -3.168 -17.923 1.00 49.00 111 TYR A CA 1
ATOM 880 C C . TYR A 1 111 ? 23.013 -3.715 -17.918 1.00 49.00 111 TYR A C 1
ATOM 882 O O . TYR A 1 111 ? 23.854 -3.249 -18.677 1.00 49.00 111 TYR A O 1
ATOM 890 N N . SER A 1 112 ? 23.315 -4.724 -17.090 1.00 45.97 112 SER A N 1
ATOM 891 C CA . SER A 1 112 ? 24.638 -5.361 -17.008 1.00 45.97 112 SER A CA 1
ATOM 892 C C . SER A 1 112 ? 24.762 -6.631 -17.864 1.00 45.97 112 SER A C 1
ATOM 894 O O . SER A 1 112 ? 25.814 -6.845 -18.450 1.00 45.97 112 SER A O 1
ATOM 896 N N . THR A 1 113 ? 23.717 -7.443 -18.069 1.00 43.91 113 THR A N 1
ATOM 897 C CA . THR A 1 113 ? 23.926 -8.759 -18.715 1.00 43.91 113 THR A CA 1
ATOM 898 C C . THR A 1 113 ? 24.019 -8.741 -20.245 1.00 43.91 113 THR A C 1
ATOM 900 O O . THR A 1 113 ? 24.704 -9.593 -20.803 1.00 43.91 113 THR A O 1
ATOM 903 N N . TYR A 1 114 ? 23.394 -7.782 -20.938 1.00 48.22 114 TYR A N 1
ATOM 904 C CA . TYR A 1 114 ? 23.439 -7.715 -22.412 1.00 48.22 114 TYR A CA 1
ATOM 905 C C . TYR A 1 114 ? 24.520 -6.769 -22.940 1.00 48.22 114 TYR A C 1
ATOM 907 O O . TYR A 1 114 ? 25.169 -7.083 -23.936 1.00 48.22 114 TYR A O 1
ATOM 915 N N . MET A 1 115 ? 24.813 -5.684 -22.215 1.00 46.72 115 MET A N 1
ATOM 916 C CA . MET A 1 115 ? 25.963 -4.831 -22.520 1.00 46.72 115 MET A CA 1
ATOM 917 C C . MET A 1 115 ? 27.288 -5.571 -22.315 1.00 46.72 115 MET A C 1
ATOM 919 O O . MET A 1 115 ? 28.198 -5.388 -23.117 1.00 46.72 115 MET A O 1
ATOM 923 N N . GLU A 1 116 ? 27.405 -6.457 -21.317 1.00 48.38 116 GLU A N 1
ATOM 924 C CA . GLU A 1 116 ? 28.599 -7.301 -21.162 1.00 48.38 116 GLU A CA 1
ATOM 925 C C . GLU A 1 116 ? 28.748 -8.309 -22.307 1.00 48.38 116 GLU A C 1
ATOM 927 O O . GLU A 1 116 ? 29.857 -8.485 -22.813 1.00 48.38 116 GLU A O 1
ATOM 932 N N . ALA A 1 117 ? 27.653 -8.913 -22.781 1.00 51.06 117 ALA A N 1
ATOM 933 C CA . ALA A 1 117 ? 27.681 -9.819 -23.929 1.00 51.06 117 ALA A CA 1
ATOM 934 C C . ALA A 1 117 ? 28.044 -9.083 -25.232 1.00 51.06 117 ALA A C 1
ATOM 936 O O . ALA A 1 117 ? 28.917 -9.544 -25.966 1.00 51.06 117 ALA A O 1
ATOM 937 N N . PHE A 1 118 ? 27.459 -7.907 -25.486 1.00 54.69 118 PHE A N 1
ATOM 938 C CA . PHE A 1 118 ? 27.744 -7.102 -26.676 1.00 54.69 118 PHE A CA 1
ATOM 939 C C . PHE A 1 118 ? 29.171 -6.536 -26.666 1.00 54.69 118 PHE A C 1
ATOM 941 O O . PHE A 1 118 ? 29.888 -6.674 -27.655 1.00 54.69 118 PHE A O 1
ATOM 948 N N . HIS A 1 119 ? 29.654 -6.001 -25.535 1.00 54.47 119 HIS A N 1
ATOM 949 C CA . HIS A 1 119 ? 31.055 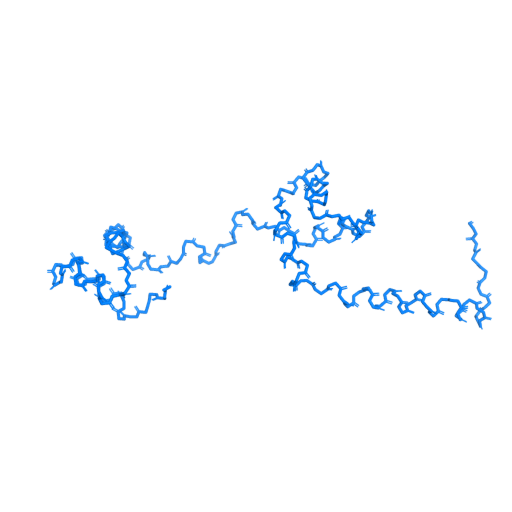-5.580 -25.412 1.00 54.47 119 HIS A CA 1
ATOM 950 C C . HIS A 1 119 ? 32.031 -6.749 -25.557 1.00 54.47 119 HIS A C 1
ATOM 952 O O . HIS A 1 119 ? 33.117 -6.569 -26.104 1.00 54.47 119 HIS A O 1
ATOM 958 N N . THR A 1 120 ? 31.674 -7.936 -25.063 1.00 55.00 120 THR A N 1
ATOM 959 C CA . THR A 1 120 ? 32.506 -9.136 -25.210 1.00 55.00 120 THR A CA 1
ATOM 960 C C . THR A 1 120 ? 32.565 -9.572 -26.673 1.00 55.00 120 THR A C 1
ATOM 962 O O . THR A 1 120 ? 33.658 -9.778 -27.193 1.00 55.00 120 THR A O 1
ATOM 965 N N . ILE A 1 121 ? 31.431 -9.601 -27.381 1.00 56.84 121 ILE A N 1
ATOM 966 C CA . ILE A 1 121 ? 31.375 -9.920 -28.815 1.00 56.84 121 ILE A CA 1
ATOM 967 C C . ILE A 1 121 ? 32.162 -8.885 -29.635 1.00 56.84 121 ILE A C 1
ATOM 969 O O . ILE A 1 121 ? 33.010 -9.268 -30.437 1.00 56.84 121 ILE A O 1
ATOM 973 N N . MET A 1 122 ? 31.988 -7.587 -29.367 1.00 55.22 122 MET A N 1
ATOM 974 C CA . MET A 1 122 ? 32.705 -6.505 -30.058 1.00 55.22 122 MET A CA 1
ATOM 975 C C . MET A 1 122 ? 34.214 -6.470 -29.761 1.00 55.22 122 MET A C 1
ATOM 977 O O . MET A 1 122 ? 34.984 -6.015 -30.601 1.00 55.22 122 MET A O 1
ATOM 981 N N . LYS A 1 123 ? 34.670 -6.972 -28.603 1.00 56.09 123 LYS A N 1
ATOM 982 C CA . LYS A 1 123 ? 36.105 -7.105 -28.272 1.00 56.09 123 LYS A CA 1
ATOM 983 C C . LYS A 1 123 ? 36.764 -8.330 -28.903 1.00 56.09 123 LYS A C 1
ATOM 985 O O . LYS A 1 123 ? 37.969 -8.305 -29.141 1.00 56.09 123 LYS A O 1
ATOM 990 N N . ILE A 1 124 ? 36.002 -9.393 -29.154 1.00 59.47 124 ILE A N 1
ATOM 991 C CA . ILE A 1 124 ? 36.498 -10.619 -29.797 1.00 59.47 124 ILE A CA 1
ATOM 992 C C . ILE A 1 124 ? 36.407 -10.501 -31.331 1.00 59.47 124 ILE A C 1
ATOM 994 O O . ILE A 1 124 ? 37.170 -11.155 -32.040 1.00 59.47 124 ILE A O 1
ATOM 998 N N . LEU A 1 125 ? 35.549 -9.614 -31.852 1.00 55.59 125 LEU A N 1
ATOM 999 C CA . LEU A 1 125 ? 35.372 -9.365 -33.287 1.00 55.59 125 LEU A CA 1
ATOM 1000 C C . LEU A 1 125 ? 36.693 -9.049 -34.024 1.00 55.59 125 LEU A C 1
ATOM 1002 O O . LEU A 1 125 ? 36.951 -9.698 -35.034 1.00 55.59 125 LEU A O 1
ATOM 1006 N N . PRO A 1 126 ? 37.601 -8.185 -33.517 1.00 62.09 126 PRO A N 1
ATOM 1007 C CA . PRO A 1 126 ? 38.889 -7.935 -34.169 1.00 62.09 126 PRO A CA 1
ATOM 1008 C C . PRO A 1 126 ? 39.791 -9.179 -34.238 1.00 62.09 126 PRO A C 1
ATOM 1010 O O . PRO A 1 126 ? 40.498 -9.375 -35.225 1.00 62.09 126 PRO A O 1
ATOM 1013 N N . TRP A 1 127 ? 39.746 -10.044 -33.217 1.00 60.28 127 TRP A N 1
ATOM 1014 C CA . TRP A 1 127 ? 40.504 -11.300 -33.174 1.00 60.28 127 TRP A CA 1
ATOM 1015 C C . TRP A 1 127 ? 39.916 -12.362 -34.117 1.00 60.28 127 TRP A C 1
ATOM 1017 O O . TRP A 1 127 ? 40.662 -13.056 -34.807 1.00 60.28 127 TRP A O 1
ATOM 1027 N N . LEU A 1 128 ? 38.584 -12.454 -34.206 1.00 54.34 128 LEU A N 1
ATOM 1028 C CA . LEU A 1 128 ? 37.888 -13.334 -35.152 1.00 54.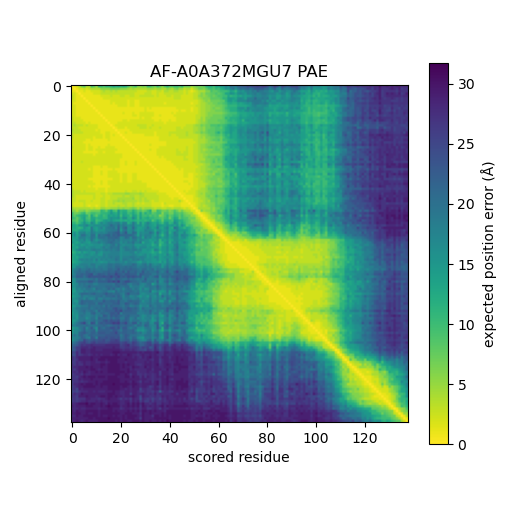34 128 LEU A CA 1
ATOM 1029 C C . LEU A 1 128 ? 38.136 -12.904 -36.603 1.00 54.34 128 LEU A C 1
ATOM 1031 O O . LEU A 1 128 ? 38.413 -13.755 -37.445 1.00 54.34 128 LEU A O 1
ATOM 1035 N N . CYS A 1 129 ? 38.119 -11.600 -36.889 1.00 56.59 129 CYS A N 1
ATOM 1036 C CA . CYS A 1 129 ? 38.421 -11.067 -38.219 1.00 56.59 129 CYS A CA 1
ATOM 1037 C C . CYS A 1 129 ? 39.865 -11.364 -38.659 1.00 56.59 129 CYS A C 1
ATOM 1039 O O . CYS A 1 129 ? 40.086 -11.677 -39.826 1.00 56.59 129 CYS A O 1
ATOM 1041 N N . GLN A 1 130 ? 40.840 -11.331 -37.741 1.00 60.56 130 GLN A N 1
ATOM 1042 C CA . GLN A 1 130 ? 42.243 -11.637 -38.058 1.00 60.56 130 GLN A CA 1
ATOM 1043 C C . GLN A 1 130 ? 42.534 -13.137 -38.226 1.00 60.56 130 GLN A C 1
ATOM 1045 O O . GLN A 1 130 ? 43.403 -13.484 -39.021 1.00 60.56 130 GLN A O 1
ATOM 1050 N N . ASN A 1 131 ? 41.823 -14.027 -37.521 1.00 58.19 131 ASN A N 1
ATOM 1051 C CA . ASN A 1 131 ? 42.112 -15.470 -37.539 1.00 58.19 131 ASN A CA 1
ATOM 1052 C C . ASN A 1 131 ? 41.183 -16.313 -38.429 1.00 58.19 131 ASN A C 1
ATOM 1054 O O . ASN A 1 131 ? 41.532 -17.450 -38.737 1.00 58.19 131 ASN A O 1
ATOM 1058 N N . LEU A 1 132 ? 40.020 -15.794 -38.841 1.00 59.25 132 LEU A N 1
ATOM 1059 C CA . LEU A 1 132 ? 39.059 -16.528 -39.682 1.00 59.25 132 LEU A CA 1
ATOM 1060 C C . LEU A 1 132 ? 38.917 -15.973 -41.107 1.00 59.25 132 LEU A C 1
ATOM 1062 O O . LEU A 1 132 ? 38.144 -16.526 -41.882 1.00 59.25 132 LEU A O 1
ATOM 1066 N N . GLY A 1 133 ? 39.666 -14.925 -41.474 1.00 54.69 133 GLY A N 1
ATOM 1067 C CA . GLY A 1 133 ? 39.792 -14.476 -42.868 1.00 54.69 133 GLY A CA 1
ATOM 1068 C C . GLY A 1 133 ? 38.474 -14.084 -43.545 1.00 54.69 133 GLY A C 1
ATOM 1069 O O . GLY A 1 133 ? 38.311 -14.310 -44.740 1.00 54.69 133 GLY A O 1
ATOM 1070 N N . MET A 1 134 ? 37.519 -13.533 -42.795 1.00 50.34 134 MET A N 1
ATOM 1071 C CA . MET A 1 134 ? 36.242 -13.068 -43.339 1.00 50.34 134 MET A CA 1
ATOM 1072 C C . MET A 1 134 ? 36.370 -11.593 -43.741 1.00 50.34 134 MET A C 1
ATOM 1074 O O . MET A 1 134 ? 36.440 -10.724 -42.871 1.00 50.34 134 MET A O 1
ATOM 1078 N N . GLU A 1 135 ? 36.413 -11.303 -45.043 1.00 45.09 135 GLU A N 1
ATOM 1079 C CA . GLU A 1 135 ? 36.290 -9.931 -45.549 1.00 45.09 135 GLU A CA 1
ATOM 1080 C C . GLU A 1 135 ? 34.851 -9.435 -45.358 1.00 45.09 135 GLU A C 1
ATOM 1082 O O . GLU A 1 135 ? 33.887 -10.084 -45.770 1.00 45.09 135 GLU A O 1
ATOM 1087 N N . ILE A 1 136 ? 34.704 -8.276 -44.711 1.00 47.25 136 ILE A N 1
ATOM 1088 C CA . ILE A 1 136 ? 33.417 -7.592 -44.581 1.00 47.25 136 ILE A CA 1
ATOM 1089 C C . ILE A 1 136 ? 33.090 -6.991 -45.951 1.00 47.25 136 ILE A C 1
ATOM 1091 O O . ILE A 1 136 ? 33.735 -6.036 -46.381 1.00 47.25 136 ILE A O 1
ATOM 1095 N N . VAL A 1 137 ? 32.106 -7.566 -46.641 1.00 43.34 137 VAL A N 1
ATOM 1096 C CA . VAL A 1 137 ? 31.527 -6.983 -47.859 1.00 43.34 137 VAL A CA 1
ATOM 1097 C C . VAL A 1 137 ? 30.755 -5.725 -47.453 1.00 43.34 137 VAL A C 1
ATOM 1099 O O . VAL A 1 137 ? 29.886 -5.803 -46.584 1.00 43.34 137 VAL A O 1
ATOM 1102 N N . SER A 1 138 ? 31.130 -4.580 -48.036 1.00 47.72 138 SER A N 1
ATOM 1103 C CA . SER A 1 138 ? 30.512 -3.263 -47.807 1.00 47.72 138 SER A CA 1
ATOM 1104 C C . SER A 1 138 ? 29.072 -3.186 -48.289 1.00 47.72 138 SER A C 1
ATOM 1106 O O . SER A 1 138 ? 28.840 -3.696 -49.411 1.00 47.72 138 SER A O 1
#

Secondary structure (DSSP, 8-state):
----HHHHHHHHHHHTTSS-HHHHHHHHTS-HHHHHHHHHHHHHHGGGGGS-TTTT---TT---HHHHHHHHHHTTGGGS-HHHHHHHHHHHH-----HHHHHHHHHHS-TTHHHHHHHHHHHHHHHHHHHH------

Organism: NCBI:txid2293840

Sequence (138 aa):
MVWDADARQVVQEAVEGKINRFRASVRLNVSLRTVQRKMKEYRERGEECFEHGNKGKAPSNKVDLDAIIAFIEEHDLSGYNFTELARLLDEYQGISISSSCLSKIQAIGKYSTYMEAFHTIMKILPWLCQNLGMEIVS

Radius of gyration: 26.79 Å; Cα contacts (8 Å, |Δi|>4): 78; chains: 1; bounding box: 62×30×69 Å

pLDDT: mean 77.61, std 17.12, range [43.34, 97.88]

Nearest PDB structures (foldseek):
  1mdm-assembly1_A  TM=4.129E-01  e=5.055E-02  Homo sapiens
  6pax-assembly1_A  TM=4.263E-01  e=1.530E-01  Homo sapiens
  8ea4-assembly1_X  TM=3.254E-01  e=7.873E-02  Scytonema hofmannii
  2lvs-assembly1_A  TM=4.121E-01  e=1.566E+00  Hyperthermus butylicus DSM 5456

InterPro domains:
  IPR009057 Homedomain-like superfamily [SSF46689] (8-105)

Solvent-accessible surface area (backbone atoms only — not comparable to full-atom values): 8292 Å² total; per-residue (Å²): 136,79,78,47,73,67,56,48,49,45,43,49,35,37,65,73,60,80,37,54,59,64,62,39,13,61,75,67,74,48,53,55,66,58,44,54,53,48,40,51,41,33,73,76,51,42,78,62,52,71,55,58,94,56,68,99,44,82,60,93,82,62,75,64,61,67,63,52,50,50,54,35,61,77,66,68,45,83,85,57,55,49,64,59,49,27,49,51,34,33,75,77,69,67,44,83,53,55,37,73,53,52,57,50,46,57,75,73,43,74,76,59,68,58,54,50,50,51,52,48,51,63,65,44,43,67,58,48,44,71,76,66,73,62,81,83,81,131

Mean predicted aligned error: 14.75 Å